Protein AF-A0A1Y6BJG6-F1 (afdb_monomer)

Radius of gyration: 15.08 Å; Cα contacts (8 Å, |Δi|>4): 137; chains: 1; bounding box: 37×39×44 Å

Solvent-accessible surface area (backbone atoms only — not comparable to full-atom values): 5268 Å² total; per-residue (Å²): 135,85,78,81,74,71,81,72,75,52,70,66,57,55,54,46,48,53,58,41,47,54,58,52,60,71,66,68,65,73,97,60,66,65,47,79,50,74,47,79,54,95,64,27,39,39,38,37,37,23,41,62,42,79,46,89,86,53,91,84,50,72,47,75,45,67,47,36,38,28,33,24,34,63,87,76,70,41,79,76,48,71,48,68,56,130

Structure (mmCIF, N/CA/C/O backbone):
data_AF-A0A1Y6BJG6-F1
#
_entry.id   AF-A0A1Y6BJG6-F1
#
loop_
_atom_site.gr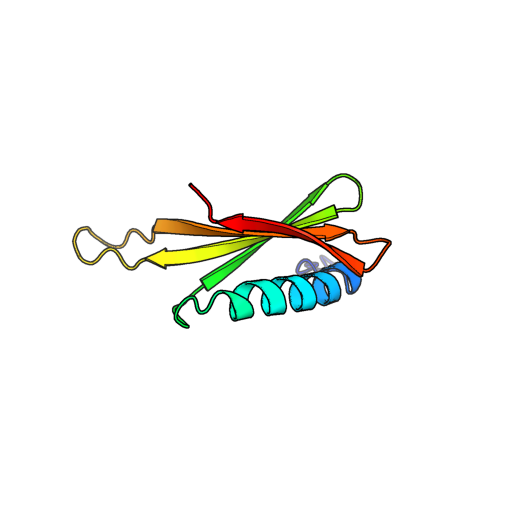oup_PDB
_atom_site.id
_atom_site.type_symbol
_atom_site.label_atom_id
_atom_site.label_alt_id
_atom_site.label_comp_id
_atom_site.label_asym_id
_atom_site.label_entity_id
_atom_site.label_seq_id
_atom_site.pdbx_PDB_ins_code
_atom_site.Cartn_x
_atom_site.Cartn_y
_atom_site.Cartn_z
_atom_site.occupancy
_atom_site.B_iso_or_equiv
_atom_site.auth_seq_id
_atom_site.auth_comp_id
_atom_site.auth_asym_id
_atom_site.auth_atom_id
_atom_site.pdbx_PDB_model_num
ATOM 1 N N . MET A 1 1 ? 23.440 28.122 5.088 1.00 42.72 1 MET A N 1
ATOM 2 C CA . MET A 1 1 ? 22.028 28.190 4.664 1.00 42.72 1 MET A CA 1
ATOM 3 C C . MET A 1 1 ? 21.520 26.758 4.693 1.00 42.72 1 MET A C 1
ATOM 5 O O . MET A 1 1 ? 21.758 26.014 3.753 1.00 42.72 1 MET A O 1
ATOM 9 N N . GLU A 1 2 ? 20.992 26.323 5.835 1.00 48.12 2 GLU A N 1
ATOM 10 C CA . GLU A 1 2 ? 20.449 24.971 5.991 1.00 48.12 2 GLU A CA 1
ATOM 11 C C . GLU A 1 2 ? 19.039 24.973 5.411 1.00 48.12 2 GLU A C 1
ATOM 13 O O . GLU A 1 2 ? 18.106 25.492 6.015 1.00 48.12 2 GLU A O 1
ATOM 18 N N . SER A 1 3 ? 18.902 24.462 4.190 1.00 46.12 3 SER A N 1
ATOM 19 C CA . SER A 1 3 ? 17.589 24.130 3.654 1.00 46.12 3 SER A CA 1
ATOM 20 C C . SER A 1 3 ? 17.139 22.860 4.361 1.00 46.12 3 SER A C 1
ATOM 22 O O . SER A 1 3 ? 17.655 21.782 4.073 1.00 46.12 3 SER A O 1
ATOM 24 N N . THR A 1 4 ? 16.217 22.985 5.310 1.00 49.25 4 THR A N 1
ATOM 25 C CA . THR A 1 4 ? 15.486 21.851 5.876 1.00 49.25 4 THR A CA 1
ATOM 26 C C . THR A 1 4 ? 14.649 21.287 4.735 1.00 49.25 4 THR A C 1
ATOM 28 O O . THR A 1 4 ? 13.603 21.829 4.388 1.00 49.25 4 THR A O 1
ATOM 31 N N . ILE A 1 5 ? 15.177 20.279 4.043 1.00 52.75 5 ILE A N 1
ATOM 32 C CA . ILE A 1 5 ? 14.399 19.490 3.097 1.00 52.75 5 ILE A CA 1
ATOM 33 C C . ILE A 1 5 ? 13.400 18.745 3.977 1.00 52.75 5 ILE A C 1
ATOM 35 O O . ILE A 1 5 ? 13.724 17.710 4.547 1.00 52.75 5 ILE A O 1
ATOM 39 N N . GLU A 1 6 ? 12.215 19.314 4.182 1.00 55.34 6 GLU A N 1
ATOM 40 C CA . GLU A 1 6 ? 11.063 18.486 4.515 1.00 55.34 6 GLU A CA 1
ATOM 41 C C . GLU A 1 6 ? 10.994 17.436 3.404 1.00 55.34 6 GLU A C 1
ATOM 43 O O . GLU A 1 6 ? 10.916 17.811 2.232 1.00 55.34 6 GLU A O 1
ATOM 48 N N . ASP A 1 7 ? 11.156 16.158 3.758 1.00 59.09 7 ASP A N 1
ATOM 49 C CA . ASP A 1 7 ? 11.217 15.028 2.830 1.00 59.09 7 ASP A CA 1
ATOM 50 C C . ASP A 1 7 ? 10.029 15.075 1.858 1.00 59.09 7 ASP A C 1
ATOM 52 O O . ASP A 1 7 ? 8.921 14.620 2.155 1.00 59.09 7 ASP A O 1
ATOM 56 N N . GLN A 1 8 ? 10.242 15.672 0.684 1.00 70.12 8 GLN A N 1
ATOM 57 C CA . GLN A 1 8 ? 9.221 15.739 -0.346 1.00 70.12 8 GLN A CA 1
ATOM 58 C C . GLN A 1 8 ? 9.007 14.321 -0.857 1.00 70.12 8 GLN A C 1
ATOM 60 O O . GLN A 1 8 ? 9.916 13.704 -1.413 1.00 70.12 8 GLN A O 1
ATOM 65 N N . ILE A 1 9 ? 7.793 13.804 -0.678 1.00 79.00 9 ILE A N 1
ATOM 66 C CA . ILE A 1 9 ? 7.418 12.505 -1.228 1.00 79.00 9 ILE A CA 1
ATOM 67 C C . ILE A 1 9 ? 7.588 12.576 -2.753 1.00 79.00 9 ILE A C 1
ATOM 69 O O . ILE A 1 9 ? 6.980 13.448 -3.387 1.00 79.00 9 ILE A O 1
ATOM 73 N N . PRO A 1 10 ? 8.369 11.671 -3.373 1.00 87.50 10 PRO A N 1
ATOM 74 C CA . PRO A 1 10 ? 8.512 11.655 -4.820 1.00 87.50 10 PRO A CA 1
ATOM 75 C C . PRO A 1 10 ? 7.144 11.528 -5.497 1.00 87.50 10 PRO A C 1
ATOM 77 O O . PRO A 1 10 ? 6.300 10.733 -5.079 1.00 87.50 10 PRO A O 1
ATOM 80 N N . ILE A 1 11 ? 6.917 12.264 -6.588 1.00 89.56 11 ILE A N 1
ATOM 81 C CA . ILE A 1 11 ? 5.619 12.266 -7.290 1.00 89.56 11 ILE A CA 1
ATOM 82 C C . ILE A 1 11 ? 5.167 10.860 -7.718 1.00 89.56 11 ILE A C 1
ATOM 84 O O . ILE A 1 11 ? 3.973 10.569 -7.779 1.00 89.56 11 ILE A O 1
ATOM 88 N N . GLN A 1 12 ? 6.124 9.975 -7.998 1.00 91.31 12 GLN A N 1
ATOM 89 C CA . GLN A 1 12 ? 5.871 8.575 -8.316 1.00 91.31 12 GLN A CA 1
ATOM 90 C C . GLN A 1 12 ? 5.261 7.837 -7.116 1.00 91.31 12 GLN A C 1
ATOM 92 O O . GLN A 1 12 ? 4.235 7.179 -7.26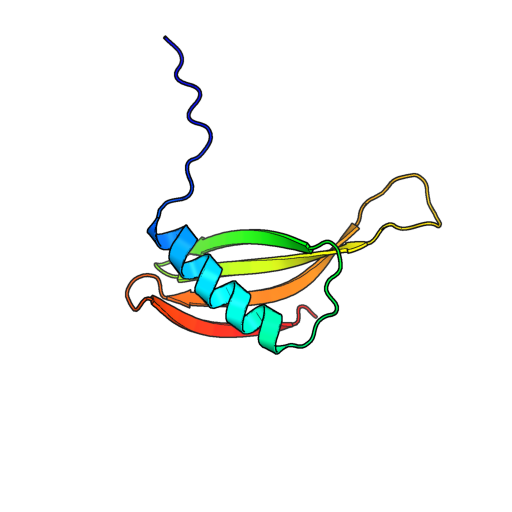5 1.00 91.31 12 GLN A O 1
ATOM 97 N N . ILE A 1 13 ? 5.813 8.025 -5.916 1.00 93.56 13 ILE A N 1
ATOM 98 C CA . ILE A 1 13 ? 5.274 7.458 -4.676 1.00 93.56 13 ILE A CA 1
ATOM 99 C C . ILE A 1 13 ? 3.883 8.015 -4.384 1.00 93.56 13 ILE A C 1
ATOM 101 O O . ILE A 1 13 ? 2.989 7.251 -4.038 1.00 93.56 13 ILE A O 1
ATOM 105 N N . PHE A 1 14 ? 3.653 9.313 -4.601 1.00 91.81 14 PHE A N 1
ATOM 106 C CA . PHE A 1 14 ? 2.320 9.897 -4.429 1.00 91.81 14 PHE A CA 1
ATOM 107 C C . PHE A 1 14 ? 1.276 9.238 -5.348 1.00 91.81 14 PHE A C 1
ATOM 109 O O . PHE A 1 14 ? 0.193 8.873 -4.898 1.00 91.81 14 PHE A O 1
ATOM 116 N N . LYS A 1 15 ? 1.605 9.013 -6.627 1.00 94.12 15 LYS A N 1
ATOM 117 C CA . LYS A 1 15 ? 0.717 8.294 -7.561 1.00 94.12 15 LYS A CA 1
ATOM 118 C C . LYS A 1 15 ? 0.464 6.852 -7.121 1.00 94.12 15 LYS A C 1
ATOM 120 O O . LYS A 1 15 ? -0.678 6.398 -7.141 1.00 94.12 15 LYS A O 1
ATOM 125 N N . ALA A 1 16 ? 1.510 6.147 -6.698 1.00 96.25 16 ALA A N 1
ATOM 126 C CA . ALA A 1 16 ? 1.393 4.785 -6.192 1.00 96.25 16 ALA A CA 1
ATOM 127 C C . ALA A 1 16 ? 0.536 4.719 -4.911 1.00 96.25 16 ALA A C 1
ATOM 129 O O . ALA A 1 16 ? -0.256 3.793 -4.750 1.00 96.25 16 ALA A O 1
ATOM 130 N N . MET A 1 17 ? 0.615 5.740 -4.052 1.00 94.81 17 MET A N 1
ATOM 131 C CA . MET A 1 17 ? -0.204 5.868 -2.845 1.00 94.81 17 MET A CA 1
ATOM 132 C C . MET A 1 17 ? -1.690 5.995 -3.179 1.00 94.81 17 MET A C 1
ATOM 134 O O . MET A 1 17 ? -2.510 5.368 -2.515 1.00 94.81 17 MET A O 1
ATOM 138 N N . VAL A 1 18 ? -2.045 6.760 -4.218 1.00 94.12 18 VAL A N 1
ATOM 139 C CA . VAL A 1 18 ? -3.439 6.866 -4.686 1.00 94.12 18 VAL A CA 1
ATOM 140 C C . VAL A 1 18 ? -3.964 5.495 -5.126 1.00 94.12 18 VAL A C 1
ATOM 142 O O . VAL A 1 18 ? -5.030 5.082 -4.678 1.00 94.12 18 VAL A O 1
ATOM 145 N N . LEU A 1 19 ? -3.183 4.736 -5.906 1.00 95.75 19 LEU A N 1
ATOM 146 C CA . LEU A 1 19 ? -3.555 3.372 -6.312 1.00 95.75 19 LEU A CA 1
ATOM 147 C C . LEU A 1 19 ? -3.737 2.437 -5.109 1.00 95.75 19 LEU A C 1
ATOM 149 O O . LEU A 1 19 ? -4.678 1.644 -5.064 1.00 95.75 19 LEU A O 1
ATOM 153 N N . ALA A 1 20 ? -2.839 2.521 -4.126 1.00 94.19 20 ALA A N 1
ATOM 154 C CA . ALA A 1 20 ? -2.940 1.733 -2.906 1.00 94.19 20 ALA A CA 1
ATOM 155 C C . ALA A 1 20 ? -4.180 2.100 -2.080 1.00 94.19 20 ALA A C 1
ATOM 157 O O . ALA A 1 20 ? -4.864 1.216 -1.559 1.00 94.19 20 ALA A O 1
ATOM 158 N N . TYR A 1 21 ? -4.494 3.393 -1.994 1.00 91.81 21 TYR A N 1
ATOM 159 C CA . TYR A 1 21 ? -5.655 3.901 -1.273 1.00 91.81 21 TYR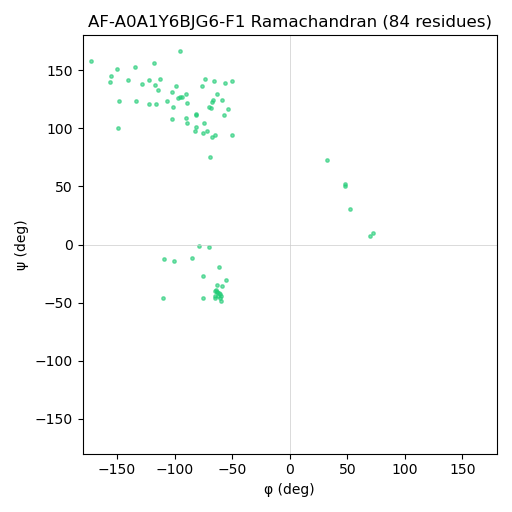 A CA 1
ATOM 160 C C . TYR A 1 21 ? -6.974 3.427 -1.887 1.00 91.81 21 TYR A C 1
ATOM 162 O O . TYR A 1 21 ? -7.876 3.031 -1.150 1.00 91.81 21 TYR A O 1
ATOM 170 N N . ASP A 1 22 ? -7.074 3.376 -3.216 1.00 92.31 22 ASP A N 1
ATOM 171 C CA . ASP A 1 22 ? -8.257 2.844 -3.901 1.00 92.31 22 ASP A CA 1
ATOM 172 C C . ASP A 1 22 ? -8.498 1.366 -3.551 1.00 92.31 22 ASP A C 1
ATOM 174 O O . ASP A 1 22 ? -9.628 0.954 -3.260 1.00 92.31 22 ASP A O 1
ATOM 178 N N . VAL A 1 23 ? -7.430 0.560 -3.497 1.00 92.50 23 VAL A N 1
ATOM 179 C CA . VAL A 1 23 ? -7.525 -0.842 -3.063 1.00 92.50 23 VAL A CA 1
ATOM 180 C C . VAL A 1 23 ? -7.937 -0.936 -1.601 1.00 92.50 23 VAL A C 1
ATOM 182 O O . VAL A 1 23 ? -8.817 -1.738 -1.282 1.00 92.50 23 VAL A O 1
ATOM 185 N N . PHE A 1 24 ? -7.360 -0.119 -0.721 1.00 88.38 24 PHE A N 1
ATOM 186 C CA . PHE A 1 24 ? -7.737 -0.074 0.690 1.00 88.38 24 PHE A CA 1
ATOM 187 C C . PHE A 1 24 ? -9.216 0.301 0.875 1.00 88.38 24 PHE A C 1
ATOM 189 O O . PHE A 1 24 ? -9.953 -0.437 1.530 1.00 88.38 24 PHE A O 1
ATOM 196 N N . LYS A 1 25 ? -9.702 1.362 0.213 1.00 86.06 25 LYS A N 1
ATOM 197 C CA . LYS A 1 25 ? -11.118 1.772 0.258 1.00 86.06 25 LYS A CA 1
ATOM 198 C C . LYS A 1 25 ? -12.066 0.677 -0.222 1.00 86.06 25 LYS A C 1
ATOM 200 O O . LYS A 1 25 ? -13.143 0.502 0.351 1.00 86.06 25 LYS A O 1
ATOM 205 N N . SER A 1 26 ? -11.667 -0.113 -1.222 1.00 87.06 26 SER A N 1
ATOM 206 C CA . SER A 1 26 ? -12.479 -1.238 -1.709 1.00 87.06 26 SER A CA 1
ATOM 207 C C . SER A 1 26 ? -12.743 -2.318 -0.647 1.00 87.06 26 SER A C 1
ATOM 209 O O . SER A 1 26 ? -13.689 -3.094 -0.784 1.00 87.06 26 SER A O 1
ATOM 211 N N . LYS A 1 27 ? -11.945 -2.368 0.431 1.00 82.19 27 LYS A N 1
ATOM 212 C CA . LYS A 1 27 ? -12.095 -3.350 1.514 1.00 82.19 27 LYS A CA 1
ATOM 213 C C . LYS A 1 27 ? -13.207 -3.025 2.510 1.00 82.19 27 LYS A C 1
ATOM 215 O O . LYS A 1 27 ? -13.438 -3.839 3.398 1.00 82.19 27 LYS A O 1
ATOM 220 N N . LYS A 1 28 ? -13.919 -1.897 2.349 1.00 70.69 28 LYS A N 1
ATOM 221 C CA . LYS A 1 28 ? -14.991 -1.443 3.263 1.00 70.69 28 LYS A CA 1
ATOM 222 C C . LYS A 1 28 ? -14.548 -1.402 4.732 1.00 70.69 28 LYS A C 1
ATOM 224 O O . LYS A 1 28 ? -15.345 -1.635 5.634 1.00 70.69 28 LYS A O 1
ATOM 229 N N . ILE A 1 29 ? -13.266 -1.138 4.951 1.00 71.56 29 ILE A N 1
ATOM 230 C CA . ILE A 1 29 ? -12.718 -0.856 6.270 1.00 71.56 29 ILE A CA 1
ATOM 231 C C . ILE A 1 29 ? -13.318 0.499 6.676 1.00 71.56 29 ILE A C 1
ATOM 233 O O . ILE A 1 29 ? -13.244 1.445 5.889 1.00 71.56 29 ILE A O 1
ATOM 237 N N . GLU A 1 30 ? -14.013 0.555 7.817 1.00 65.56 30 GLU A N 1
ATOM 238 C CA . GLU A 1 30 ? -14.715 1.765 8.278 1.00 65.56 30 GLU A CA 1
ATOM 239 C C . GLU A 1 30 ? -13.776 2.975 8.238 1.00 65.56 30 GLU A C 1
ATOM 241 O O . GLU A 1 30 ? -12.613 2.824 8.562 1.00 65.56 30 GLU A O 1
ATOM 246 N N . GLU A 1 31 ? -14.220 4.171 7.843 1.00 60.25 31 GLU A N 1
ATOM 247 C CA . GLU A 1 31 ? -13.356 5.366 7.829 1.00 60.25 31 GLU A CA 1
ATOM 248 C C . GLU A 1 31 ? -13.017 5.804 9.270 1.00 60.25 31 GLU A C 1
ATOM 250 O O . GLU A 1 31 ? -13.587 6.750 9.804 1.00 60.25 31 GLU A O 1
ATOM 255 N N . SER A 1 32 ? -12.112 5.086 9.935 1.00 63.28 32 SER A N 1
ATOM 256 C CA . SER A 1 32 ? -11.483 5.515 11.184 1.00 63.28 32 SER A CA 1
ATOM 257 C C . SER A 1 32 ? -10.138 6.189 10.903 1.00 63.28 32 SER A C 1
ATOM 259 O O . SER A 1 32 ? -9.631 6.152 9.783 1.00 63.28 32 SER A O 1
ATOM 261 N N . ASP A 1 33 ? -9.570 6.871 11.897 1.00 73.31 33 ASP A N 1
ATOM 262 C CA . ASP A 1 33 ? -8.254 7.499 11.768 1.00 73.31 33 ASP A CA 1
ATOM 263 C C . ASP A 1 33 ? -7.203 6.438 11.371 1.00 73.31 33 ASP A C 1
ATOM 265 O O . ASP A 1 33 ? -6.845 5.569 12.174 1.00 73.31 33 ASP A O 1
ATOM 269 N N . TYR A 1 34 ? -6.685 6.524 10.142 1.00 78.50 34 TYR A N 1
ATOM 270 C CA . TYR A 1 34 ? -5.625 5.652 9.635 1.00 78.50 34 TYR A CA 1
ATOM 271 C C . TYR A 1 34 ? -4.330 6.418 9.404 1.00 78.50 34 TYR A C 1
ATOM 273 O O . TYR A 1 34 ? -4.329 7.548 8.917 1.00 78.50 34 TYR A O 1
ATOM 281 N N . TYR A 1 35 ? -3.213 5.760 9.697 1.00 83.50 35 TYR A N 1
ATOM 282 C CA . TYR A 1 35 ? -1.898 6.186 9.241 1.00 83.50 35 TYR A CA 1
ATOM 283 C C . TYR A 1 35 ? -1.507 5.372 8.016 1.00 83.50 35 TYR A C 1
ATOM 285 O O . TYR A 1 35 ? -1.663 4.151 8.007 1.00 83.50 35 TYR A O 1
ATOM 293 N N . ILE A 1 36 ? -0.965 6.055 7.011 1.00 87.88 36 ILE A N 1
ATOM 294 C CA . ILE A 1 36 ? -0.337 5.418 5.857 1.00 87.88 36 ILE A CA 1
ATOM 295 C C . ILE A 1 36 ? 1.167 5.607 6.008 1.00 87.88 36 ILE A C 1
ATOM 297 O O . ILE A 1 36 ? 1.653 6.730 6.135 1.00 87.88 36 ILE A O 1
ATOM 301 N N . SER A 1 37 ? 1.898 4.503 6.001 1.00 89.25 37 SER A N 1
ATOM 302 C CA . SER A 1 37 ? 3.353 4.489 5.846 1.00 89.25 37 SER A CA 1
ATOM 303 C C . SER A 1 37 ? 3.712 3.731 4.580 1.00 89.25 37 SER A C 1
ATOM 305 O O . SER A 1 37 ? 2.928 2.902 4.120 1.00 89.25 37 SER A O 1
ATOM 307 N N . TYR A 1 38 ? 4.884 3.999 4.013 1.00 91.75 38 TYR A N 1
ATOM 308 C CA . TYR A 1 38 ? 5.366 3.252 2.861 1.00 91.75 38 TYR A CA 1
ATOM 309 C C . TYR A 1 38 ? 6.827 2.850 3.028 1.00 91.7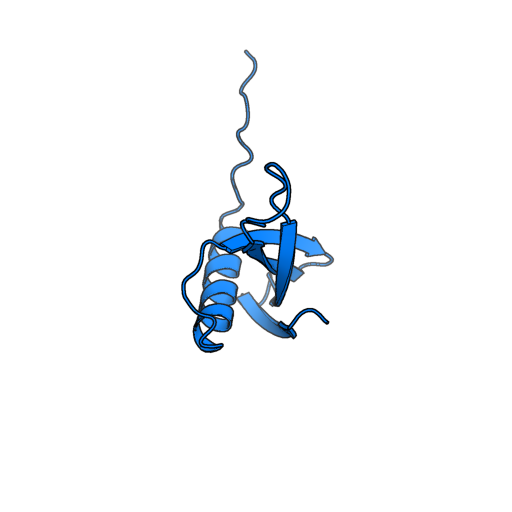5 38 TYR A C 1
ATOM 311 O O . TYR A 1 38 ? 7.594 3.507 3.732 1.00 91.75 38 TYR A O 1
ATOM 319 N N . LEU A 1 39 ? 7.187 1.756 2.368 1.00 92.06 39 LEU A N 1
ATOM 320 C CA . LEU A 1 39 ? 8.551 1.269 2.217 1.00 92.06 39 LEU A CA 1
ATOM 321 C C . LEU A 1 39 ? 8.793 1.031 0.730 1.00 92.06 39 LEU A C 1
ATOM 323 O O . LEU A 1 39 ? 7.927 0.492 0.044 1.00 92.06 39 LEU A O 1
ATOM 327 N N . GLU A 1 40 ? 9.961 1.413 0.232 1.00 91.69 40 GLU A N 1
ATOM 328 C CA . GLU A 1 40 ? 10.372 1.096 -1.133 1.00 91.69 40 GLU A CA 1
ATOM 329 C C . GLU A 1 40 ? 11.371 -0.062 -1.113 1.00 91.69 40 GLU A C 1
ATOM 331 O O . GLU A 1 40 ? 12.334 -0.059 -0.344 1.00 91.69 40 GLU A O 1
ATOM 336 N N . HIS A 1 41 ? 11.145 -1.067 -1.956 1.00 87.25 41 HIS A N 1
ATOM 337 C CA . HIS A 1 41 ? 12.057 -2.189 -2.122 1.00 87.25 41 HIS A CA 1
ATOM 338 C C . HIS A 1 41 ? 12.011 -2.717 -3.558 1.00 87.25 41 HIS A C 1
ATOM 340 O O . HIS A 1 41 ? 10.953 -3.111 -4.043 1.00 87.25 41 HIS A O 1
ATOM 346 N N . ASN A 1 42 ? 13.165 -2.748 -4.233 1.00 90.31 42 ASN A N 1
ATOM 347 C CA . ASN A 1 42 ? 13.336 -3.307 -5.582 1.00 90.31 42 ASN A CA 1
ATOM 348 C C . ASN A 1 42 ? 12.272 -2.830 -6.595 1.00 90.31 42 ASN A C 1
ATOM 350 O O . ASN A 1 42 ? 11.622 -3.643 -7.251 1.00 90.31 42 ASN A O 1
ATOM 354 N N . GLY A 1 43 ? 12.052 -1.513 -6.688 1.00 91.56 43 GLY A N 1
ATOM 355 C CA . GLY A 1 43 ? 11.077 -0.930 -7.622 1.00 91.56 43 GLY A CA 1
ATOM 356 C C . GLY A 1 43 ? 9.609 -1.165 -7.242 1.00 91.56 43 GLY A C 1
ATOM 357 O O . GLY A 1 43 ? 8.715 -0.883 -8.035 1.00 91.56 43 GLY A O 1
ATOM 358 N N . THR A 1 44 ? 9.340 -1.672 -6.038 1.00 95.31 44 THR A N 1
ATOM 359 C CA . THR A 1 44 ? 7.992 -1.831 -5.483 1.00 95.31 44 THR A CA 1
ATOM 360 C C . THR A 1 44 ? 7.826 -0.925 -4.270 1.00 95.31 44 THR A C 1
ATOM 362 O O . THR A 1 44 ? 8.669 -0.926 -3.375 1.00 95.31 44 THR A O 1
ATOM 365 N N . ALA A 1 45 ? 6.720 -0.187 -4.210 1.00 96.00 45 ALA A N 1
ATOM 366 C CA . ALA A 1 45 ? 6.290 0.499 -2.999 1.00 96.00 45 ALA A CA 1
ATOM 367 C C . ALA A 1 45 ? 5.276 -0.364 -2.241 1.00 96.00 45 ALA A C 1
ATOM 369 O O . ALA A 1 45 ? 4.270 -0.800 -2.800 1.00 96.00 45 ALA A O 1
ATOM 370 N N . ILE A 1 46 ? 5.549 -0.597 -0.963 1.00 94.75 46 ILE A N 1
ATOM 371 C CA . ILE A 1 46 ? 4.690 -1.315 -0.026 1.00 94.75 46 ILE A CA 1
ATOM 372 C C . ILE A 1 46 ? 4.001 -0.265 0.839 1.00 94.75 46 ILE A C 1
ATOM 374 O O . ILE A 1 46 ? 4.650 0.368 1.669 1.00 94.75 46 ILE A O 1
ATOM 378 N N . PHE A 1 47 ? 2.703 -0.059 0.632 1.00 94.00 47 PHE A N 1
ATOM 379 C CA . PHE A 1 47 ? 1.877 0.844 1.428 1.00 94.00 47 PHE A CA 1
ATOM 380 C C . PHE A 1 47 ? 1.208 0.081 2.555 1.00 94.00 47 PHE A C 1
ATOM 382 O O . PHE A 1 47 ? 0.522 -0.909 2.321 1.00 94.00 47 PHE A O 1
ATOM 389 N N . ILE A 1 48 ? 1.381 0.580 3.768 1.00 91.44 48 ILE A N 1
ATOM 390 C CA . ILE A 1 48 ? 0.907 -0.029 4.999 1.00 91.44 48 ILE A CA 1
ATOM 391 C C . ILE A 1 48 ? -0.124 0.908 5.620 1.00 91.44 48 ILE A C 1
ATOM 393 O O . ILE A 1 48 ? 0.189 2.056 5.942 1.00 91.44 48 ILE A O 1
ATOM 397 N N . PHE A 1 49 ? -1.338 0.399 5.808 1.00 89.25 49 PHE A N 1
ATO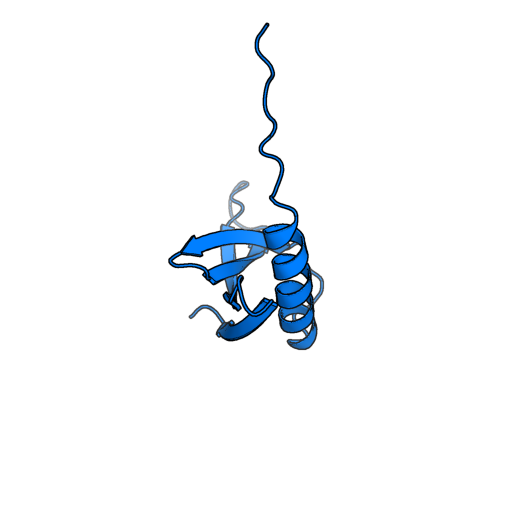M 398 C CA . PHE A 1 49 ? -2.450 1.083 6.454 1.00 89.25 49 PHE A CA 1
ATOM 399 C C . PHE A 1 49 ? -2.583 0.572 7.887 1.00 89.25 49 PHE A C 1
ATOM 401 O O . PHE A 1 49 ? -2.839 -0.616 8.110 1.00 89.25 49 PHE A O 1
ATOM 408 N N . SER A 1 50 ? -2.415 1.467 8.860 1.00 86.31 50 SER A N 1
ATOM 409 C CA . SER A 1 50 ? -2.521 1.148 10.286 1.00 86.31 50 SER A CA 1
ATOM 410 C C . SER A 1 50 ? -3.660 1.900 10.959 1.00 86.31 50 SER A C 1
ATOM 412 O O . SER A 1 50 ? -3.804 3.106 10.751 1.00 86.31 50 SER A O 1
ATOM 414 N N . GLN A 1 51 ? -4.424 1.217 11.815 1.00 79.25 51 GLN A N 1
ATOM 415 C CA . GLN A 1 51 ? -5.484 1.835 12.610 1.00 79.25 51 GLN A CA 1
ATOM 416 C C . GLN A 1 51 ? -4.865 2.602 13.757 1.00 79.25 51 GLN A C 1
ATOM 418 O O . GLN A 1 51 ? -3.968 2.113 14.450 1.00 79.25 51 GLN A O 1
ATOM 423 N N . LYS A 1 52 ? -5.380 3.803 13.989 1.00 73.94 52 LYS A N 1
ATOM 424 C CA . LYS A 1 52 ? -5.161 4.503 15.240 1.00 73.94 52 LYS A CA 1
ATOM 425 C C . LYS A 1 52 ? -6.155 3.979 16.268 1.00 73.94 52 LYS A C 1
ATOM 427 O O . LYS A 1 52 ? -7.294 4.438 16.340 1.00 73.94 52 LYS A O 1
ATOM 432 N N . THR A 1 53 ? -5.720 3.045 17.103 1.00 66.50 53 THR A N 1
ATOM 433 C CA . THR A 1 53 ? -6.557 2.561 18.203 1.00 66.50 53 THR A CA 1
ATOM 434 C C . THR A 1 53 ? -6.289 3.414 19.442 1.00 66.50 53 THR A C 1
ATOM 436 O O . THR A 1 53 ? -5.220 3.344 20.053 1.00 66.50 53 THR A O 1
ATOM 439 N N . LEU A 1 54 ? -7.260 4.251 19.821 1.00 57.66 54 LEU A N 1
ATOM 440 C CA . LEU A 1 54 ? -7.271 4.934 21.118 1.00 57.66 54 LE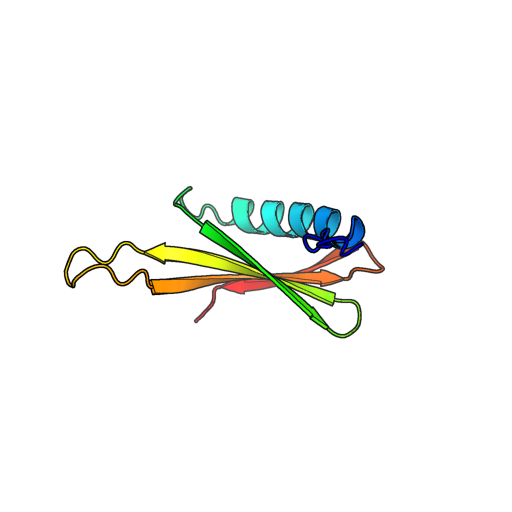U A CA 1
ATOM 441 C C . LEU A 1 54 ? -7.589 3.897 22.200 1.00 57.66 54 LEU A C 1
ATOM 443 O O . LEU A 1 54 ? -8.746 3.540 22.420 1.00 57.66 54 LEU A O 1
ATOM 447 N N . ASN A 1 55 ? -6.562 3.378 22.875 1.00 55.44 55 ASN A N 1
ATOM 448 C CA . ASN A 1 55 ? -6.776 2.420 23.951 1.00 55.44 55 ASN A CA 1
ATOM 449 C C . ASN A 1 55 ? -7.292 3.144 25.206 1.00 55.44 55 ASN A C 1
ATOM 451 O O . ASN A 1 55 ? -6.526 3.679 26.008 1.00 55.44 55 ASN A O 1
ATOM 455 N N . ASN A 1 56 ? -8.615 3.158 25.381 1.00 49.94 56 ASN A N 1
ATOM 456 C CA . ASN A 1 56 ? -9.292 3.895 26.453 1.00 49.94 56 ASN A CA 1
ATOM 457 C C . ASN A 1 56 ? -9.066 3.302 27.864 1.00 49.94 56 ASN A C 1
ATOM 459 O O . ASN A 1 56 ? -9.565 3.846 28.845 1.00 49.94 56 ASN A O 1
ATOM 463 N N . LYS A 1 57 ? -8.336 2.180 27.991 1.00 52.47 57 LYS A N 1
ATOM 464 C CA . LYS A 1 57 ? -8.129 1.482 29.274 1.00 52.47 57 LYS A CA 1
ATOM 465 C C . LYS A 1 57 ? -6.782 1.739 29.949 1.00 52.47 57 LYS A C 1
ATOM 467 O O . LYS A 1 57 ? -6.661 1.478 31.142 1.00 52.47 57 LYS A O 1
ATOM 472 N N . THR A 1 58 ? -5.795 2.299 29.256 1.00 52.22 58 THR A N 1
ATOM 473 C CA . THR A 1 58 ? -4.470 2.556 29.843 1.00 52.22 58 THR A CA 1
ATOM 474 C C . THR A 1 58 ? -3.826 3.781 29.211 1.00 52.22 58 THR A C 1
ATOM 476 O O . THR A 1 58 ? -3.266 3.706 28.124 1.00 52.22 58 THR A O 1
ATOM 479 N N . ARG A 1 59 ? -3.909 4.909 29.927 1.00 50.88 59 ARG A N 1
ATOM 480 C CA . ARG A 1 59 ? -2.942 6.021 29.932 1.00 50.88 59 ARG A CA 1
ATOM 481 C C . ARG A 1 59 ? -2.211 6.256 28.590 1.00 50.88 59 ARG A C 1
ATOM 483 O O . ARG A 1 59 ? -1.027 5.974 28.475 1.00 50.88 59 ARG A O 1
ATOM 490 N N . GLY A 1 60 ? -2.916 6.797 27.595 1.00 49.00 60 GLY A N 1
ATOM 491 C CA . GLY A 1 60 ? -2.317 7.538 26.473 1.00 49.00 60 GLY A CA 1
ATOM 492 C C . GLY A 1 60 ? -1.486 6.763 25.442 1.00 49.00 60 GLY A C 1
ATOM 493 O O . GLY A 1 60 ? -0.901 7.401 24.570 1.00 49.00 60 GLY A O 1
ATOM 494 N N . ASN A 1 61 ? -1.431 5.429 25.484 1.00 48.41 61 ASN A N 1
ATOM 495 C CA . ASN A 1 61 ? -0.711 4.674 24.458 1.00 48.41 61 ASN A CA 1
ATOM 496 C C . ASN A 1 61 ? -1.576 4.515 23.201 1.00 48.41 61 ASN A C 1
ATOM 498 O O . ASN A 1 61 ? -2.595 3.825 23.208 1.00 48.41 61 ASN A O 1
ATOM 502 N N . THR A 1 62 ? -1.151 5.169 22.118 1.00 52.47 62 THR A N 1
ATOM 503 C CA . THR A 1 62 ? -1.682 4.927 20.773 1.00 52.47 62 THR A CA 1
ATOM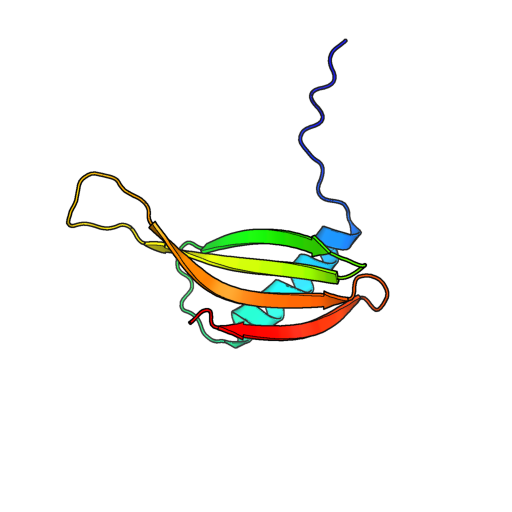 504 C C . THR A 1 62 ? -0.989 3.690 20.217 1.00 52.47 62 THR A C 1
ATOM 506 O O . THR A 1 62 ? 0.212 3.729 19.952 1.00 52.47 62 THR A O 1
ATOM 509 N N . THR A 1 63 ? -1.727 2.597 20.047 1.00 56.47 63 THR A N 1
ATOM 510 C CA . THR A 1 63 ? -1.209 1.411 19.358 1.00 56.47 63 THR A CA 1
ATOM 511 C C . THR A 1 63 ? -1.528 1.544 17.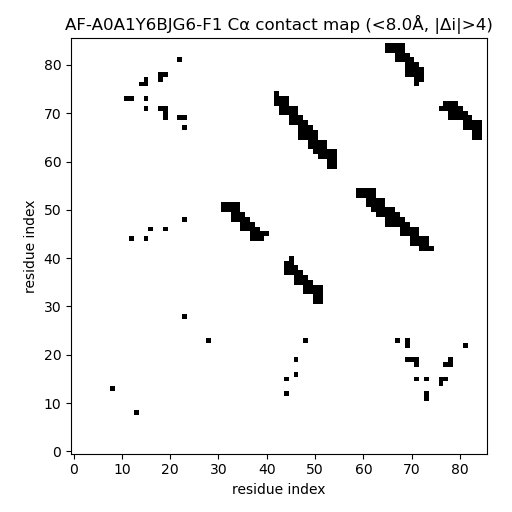873 1.00 56.47 63 THR A C 1
ATOM 513 O O . THR A 1 63 ? -2.663 1.852 17.509 1.00 56.47 63 THR A O 1
ATOM 516 N N . LYS A 1 64 ? -0.515 1.352 17.022 1.00 63.81 64 LYS A N 1
ATOM 517 C CA . LYS A 1 64 ? -0.688 1.225 15.572 1.00 63.81 64 LYS A CA 1
ATOM 518 C C . LYS A 1 64 ? -0.905 -0.248 15.271 1.00 63.81 64 LYS A C 1
ATOM 520 O O . LYS A 1 64 ? 0.041 -1.028 15.341 1.00 63.81 64 LYS A O 1
ATOM 525 N N . GLU A 1 65 ? -2.140 -0.626 14.991 1.00 69.94 65 GLU A N 1
ATOM 526 C CA . GLU A 1 65 ? -2.445 -1.977 14.531 1.00 69.94 65 GLU A CA 1
ATOM 527 C C . GLU A 1 65 ? -2.353 -1.987 13.008 1.00 69.94 65 GLU A C 1
ATOM 529 O O . GLU A 1 65 ? -3.000 -1.177 12.341 1.00 69.94 65 GLU A O 1
ATOM 534 N N . LEU A 1 66 ? -1.484 -2.833 12.452 1.00 71.31 66 LEU A N 1
ATOM 535 C CA . LEU A 1 66 ? -1.420 -3.044 11.009 1.00 71.31 66 LEU A CA 1
ATOM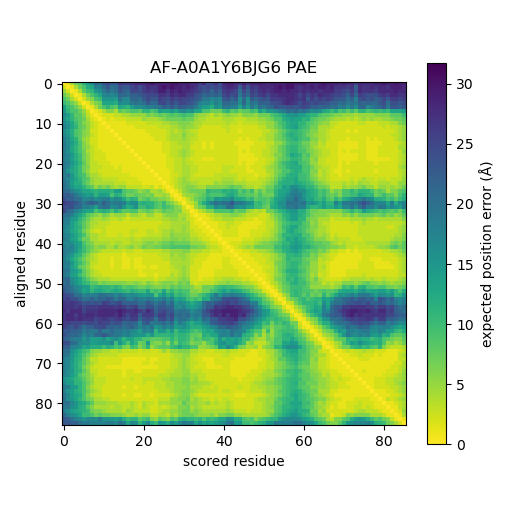 536 C C . LEU A 1 66 ? -2.756 -3.634 10.567 1.00 71.31 66 LEU A C 1
ATOM 538 O O . LEU A 1 66 ? -3.222 -4.602 11.154 1.00 71.31 66 LEU A O 1
ATOM 542 N N . ILE A 1 67 ? -3.371 -3.058 9.541 1.00 76.88 67 ILE A N 1
ATOM 543 C CA . ILE A 1 67 ? -4.651 -3.549 9.026 1.00 76.88 67 ILE A CA 1
ATOM 544 C C . ILE A 1 67 ? -4.441 -4.167 7.663 1.00 76.88 67 ILE A C 1
ATOM 546 O O . ILE A 1 67 ? -4.975 -5.232 7.368 1.00 76.88 67 ILE A O 1
ATOM 550 N N . PHE A 1 68 ? -3.698 -3.475 6.804 1.00 87.06 68 PHE A N 1
ATOM 551 C CA . PHE A 1 68 ? -3.712 -3.775 5.388 1.00 87.06 68 PHE A CA 1
ATOM 552 C C . PHE A 1 68 ? -2.433 -3.307 4.710 1.00 87.06 68 PHE A C 1
ATOM 554 O O . PHE A 1 68 ? -1.939 -2.216 4.984 1.00 87.06 68 PHE A O 1
ATOM 561 N N . GLU A 1 69 ? -1.931 -4.121 3.797 1.00 92.06 69 GLU A N 1
ATOM 562 C CA . GLU A 1 69 ? -0.756 -3.832 2.991 1.00 92.06 69 GLU A CA 1
ATOM 563 C C . GLU A 1 69 ? -1.118 -3.889 1.510 1.00 92.06 69 GLU A C 1
ATOM 565 O O . GLU A 1 69 ? -1.902 -4.743 1.082 1.00 92.06 69 GLU A O 1
ATOM 570 N N . VAL A 1 70 ? -0.542 -2.983 0.721 1.00 94.31 70 VAL A N 1
ATOM 571 C CA . VAL A 1 70 ? -0.691 -2.939 -0.734 1.00 94.31 70 VAL A CA 1
ATOM 572 C C . VAL A 1 70 ? 0.666 -2.747 -1.389 1.00 94.31 70 VAL A C 1
ATOM 574 O O . VAL A 1 70 ? 1.346 -1.753 -1.155 1.00 94.31 70 VAL A O 1
ATOM 577 N N . ASN A 1 71 ? 1.019 -3.672 -2.272 1.00 95.38 71 ASN A N 1
ATOM 578 C CA . ASN A 1 71 ? 2.253 -3.642 -3.043 1.00 95.38 71 ASN A CA 1
ATOM 579 C C . ASN A 1 71 ? 1.971 -3.054 -4.426 1.00 95.38 71 ASN A C 1
ATOM 581 O O . ASN A 1 71 ? 1.109 -3.559 -5.154 1.00 95.38 71 ASN A O 1
ATOM 585 N N . VAL A 1 72 ? 2.714 -2.017 -4.805 1.00 97.25 72 VAL A N 1
ATOM 586 C CA . VAL A 1 72 ? 2.596 -1.315 -6.088 1.00 97.25 72 VAL A CA 1
ATOM 587 C C . VAL A 1 72 ? 3.929 -1.368 -6.821 1.00 97.25 72 VAL A C 1
ATOM 589 O O . VAL A 1 72 ? 4.933 -0.870 -6.322 1.00 97.25 72 VAL A O 1
ATOM 592 N N . ASP A 1 73 ? 3.933 -1.948 -8.019 1.00 96.44 73 ASP A N 1
ATOM 593 C CA . ASP A 1 73 ? 5.070 -1.893 -8.942 1.00 96.44 73 ASP A CA 1
ATOM 594 C C . ASP A 1 73 ? 5.187 -0.457 -9.477 1.00 96.44 73 ASP A C 1
ATOM 596 O O . ASP A 1 73 ? 4.249 0.061 -10.095 1.00 96.44 73 ASP A O 1
ATOM 600 N N . LEU A 1 74 ? 6.314 0.200 -9.191 1.00 94.69 74 LEU A N 1
ATOM 601 C CA . LEU A 1 74 ? 6.538 1.611 -9.503 1.00 94.69 74 LEU A CA 1
ATOM 602 C C . LEU A 1 74 ? 6.825 1.853 -10.986 1.00 94.69 74 LEU A C 1
ATOM 604 O O . LEU A 1 74 ? 6.519 2.939 -11.482 1.00 94.69 74 LEU A O 1
ATOM 608 N N . GLU A 1 75 ? 7.373 0.867 -11.698 1.00 93.50 75 GLU A N 1
ATOM 609 C CA . GLU A 1 75 ? 7.632 0.962 -13.137 1.00 93.50 75 GLU A CA 1
ATOM 610 C C . GLU A 1 75 ? 6.332 0.826 -13.926 1.00 93.50 75 GLU A C 1
ATOM 612 O O . GLU A 1 75 ? 6.050 1.610 -14.833 1.00 93.50 75 GLU A O 1
ATOM 617 N N . LYS A 1 76 ? 5.509 -0.161 -13.556 1.00 95.31 76 LYS A N 1
ATOM 618 C CA . LYS A 1 76 ? 4.241 -0.449 -14.238 1.00 95.31 76 LYS A CA 1
ATOM 619 C C . LYS A 1 76 ? 3.079 0.395 -13.733 1.00 95.31 76 LYS A C 1
ATOM 621 O O . LYS A 1 76 ? 2.015 0.362 -14.349 1.00 95.31 76 LYS A O 1
ATOM 626 N N . MET A 1 77 ? 3.256 1.103 -12.616 1.00 95.44 77 MET A N 1
ATOM 627 C CA . MET A 1 77 ? 2.194 1.832 -11.917 1.00 95.44 77 MET A CA 1
ATOM 628 C C . MET A 1 77 ? 0.945 0.971 -11.712 1.00 95.44 77 MET A C 1
ATOM 630 O O . MET A 1 77 ? -0.170 1.334 -12.088 1.00 95.44 77 MET A O 1
ATOM 634 N N . LYS A 1 78 ? 1.144 -0.220 -11.138 1.00 95.94 78 LYS A N 1
ATOM 635 C CA . LYS A 1 78 ? 0.077 -1.204 -10.945 1.00 95.94 78 LYS A CA 1
ATOM 636 C C . LYS A 1 78 ? 0.207 -1.906 -9.602 1.00 95.94 78 LYS A C 1
ATOM 638 O O . LYS A 1 78 ? 1.299 -2.267 -9.178 1.00 95.94 78 LYS A O 1
ATOM 643 N N . VAL A 1 79 ? -0.934 -2.165 -8.970 1.00 95.81 79 VAL A N 1
ATOM 644 C CA . VAL A 1 79 ? -1.009 -3.011 -7.777 1.00 95.81 79 VAL A CA 1
ATOM 645 C C . VAL A 1 79 ? -0.661 -4.454 -8.149 1.00 95.81 79 VAL A C 1
ATOM 647 O O . VAL A 1 79 ? -1.280 -5.044 -9.039 1.00 95.81 79 VAL A O 1
ATOM 650 N N . VAL A 1 80 ? 0.326 -5.017 -7.459 1.00 96.12 80 VAL A N 1
ATOM 651 C CA . VAL A 1 80 ? 0.827 -6.385 -7.665 1.00 96.12 80 VAL A CA 1
ATOM 652 C C . VAL A 1 80 ? 0.469 -7.334 -6.522 1.00 96.12 80 VAL A C 1
ATOM 654 O O . VAL A 1 80 ? 0.569 -8.546 -6.684 1.00 96.12 80 VAL A O 1
ATOM 657 N N . GLY A 1 81 ? -0.007 -6.814 -5.391 1.00 94.19 81 GLY A N 1
ATOM 658 C CA . GLY A 1 81 ? -0.498 -7.626 -4.282 1.00 94.19 81 GLY A CA 1
ATOM 659 C C . GLY A 1 81 ? -1.150 -6.785 -3.193 1.00 94.19 81 GLY A C 1
ATOM 660 O O . GLY A 1 81 ? -0.887 -5.590 -3.086 1.00 94.19 81 GLY A O 1
ATOM 661 N N . SER A 1 82 ? -2.010 -7.407 -2.389 1.00 93.06 82 SER A N 1
ATOM 662 C CA . SER A 1 82 ? -2.560 -6.788 -1.182 1.00 93.06 82 SER A CA 1
ATOM 663 C C . SER A 1 82 ? -2.983 -7.846 -0.170 1.00 93.06 82 SER A C 1
ATOM 665 O O . SER A 1 82 ? -3.528 -8.877 -0.575 1.00 93.06 82 SER A O 1
ATOM 667 N N . SER A 1 83 ? -2.823 -7.573 1.118 1.00 90.38 83 SER A N 1
ATOM 668 C CA . SER A 1 83 ? -3.190 -8.500 2.192 1.00 90.38 83 SER A CA 1
ATOM 669 C C . SER A 1 83 ? -3.600 -7.762 3.456 1.00 90.38 83 SER A C 1
ATOM 671 O O . SER A 1 83 ? -3.107 -6.674 3.728 1.00 90.38 83 SER A O 1
ATOM 673 N N . PHE A 1 84 ? -4.482 -8.373 4.248 1.00 84.31 84 PHE A N 1
ATOM 674 C CA . PHE A 1 84 ? -4.669 -7.952 5.634 1.00 84.31 84 PHE A CA 1
ATOM 675 C C . PHE A 1 84 ? -3.471 -8.406 6.468 1.00 84.31 84 PHE A C 1
ATOM 677 O O . PHE A 1 84 ? -2.956 -9.506 6.244 1.00 84.31 84 PHE A O 1
ATOM 684 N N . ALA A 1 85 ? -3.043 -7.574 7.414 1.00 70.56 85 ALA A N 1
ATOM 685 C CA . ALA A 1 85 ? -2.073 -8.003 8.413 1.00 70.56 85 ALA A CA 1
ATOM 686 C C . ALA A 1 85 ? -2.713 -9.088 9.301 1.00 70.56 85 ALA A C 1
ATOM 688 O O . ALA A 1 85 ? -3.914 -9.041 9.573 1.00 70.56 85 ALA A O 1
ATOM 689 N N . ARG A 1 86 ? -1.930 -10.110 9.662 1.00 57.47 86 ARG A N 1
ATOM 690 C CA . ARG A 1 86 ? -2.350 -11.215 10.536 1.00 57.47 86 ARG A CA 1
ATOM 691 C C . ARG A 1 86 ? -2.026 -10.926 11.990 1.00 57.47 86 ARG A C 1
ATOM 693 O O . ARG A 1 86 ? -0.954 -10.329 12.225 1.00 57.47 86 ARG A O 1
#

Nearest PDB structures (foldseek):
  8chv-assembly1_C  TM=3.922E-01  e=5.098E-01  Homo sapiens
  8ow0-assembly1_N  TM=4.928E-01  e=1.494E+00  Saccharomyces cerevisiae
  2it9-assembly2_D  TM=3.636E-01  e=9.833E-01  Prochlorococcus marinus str. NATL2A
  3t1o-assembly2_B  TM=3.844E-01  e=2.881E+00  Thermus thermophilus HB8

Foldseek 3Di:
DDDPPPPDDPVLVVLLVVQVVVVVVVVVPDPADWDWDWDDDPQKIKIWIWHQDPPPPDDDDGDTHTAKIWIARSVVRDTPDMDTDD

Secondary structure (DSSP, 8-state):
-------PPPHHHHHHHHHHHHHHHHTT-----EEEEEEEETTEEEEEEEEEEE-TTSTT-EEEEEEEEEEEETTTTEEEEEEE--

pLDDT: mean 79.39, std 16.8, range [42.72, 97.25]

Mean predicted aligned error: 8.65 Å

Sequence (86 aa):
MESTIEDQIPIQIFKAMVLAYDVFKSKKIEESDYYISYLEHNGTAIFIFSQKTLNNKTRGNTTKELIFEVNVDLEKMKVVGSSFAR